Protein AF-A0A7V8QXX0-F1 (afdb_monomer)

Nearest PDB structures (foldseek):
  4j2n-assembly1_A  TM=7.818E-01  e=2.381E-02  Pukovnikvirus pukovnik
  8dgl-assembly1_B  TM=8.361E-01  e=7.772E-02  Mesorhizobium japonicum R7A
  3gpv-assembly1_A  TM=6.550E-01  e=2.536E-01  [Bacillus thuringiensis] serovar konkukian
  5gpe-assembly1_B  TM=7.341E-01  e=1.548E+00  Cupriavidus metallidurans CH34
  5gpe-assembly3_F  TM=6.954E-01  e=1.780E+00  Cupriavidus metallidurans CH34

Secondary structure (DSSP, 8-state):
-----SEE-HHHHHHHTTS-HHHHHHHHHTTSSPPPPTTSS-EEHHHHHHHHHHHTT-S---

Foldseek 3Di:
DDDPDQWDALCVLCVVVVHDSVVSVVCCVVVLAPAADPPDRTDGPVSRVCSVCVVVVNNDDD

Structure (mmCIF, N/CA/C/O backbone):
data_AF-A0A7V8QXX0-F1
#
_entry.id   AF-A0A7V8QXX0-F1
#
loop_
_atom_site.group_PDB
_atom_site.id
_atom_site.type_symbol
_atom_site.label_atom_id
_atom_site.label_alt_id
_atom_site.label_comp_id
_atom_site.label_asym_id
_atom_site.label_entity_id
_atom_site.label_seq_id
_atom_site.pdbx_PDB_ins_code
_atom_site.Cartn_x
_atom_site.Cartn_y
_atom_site.Cartn_z
_atom_site.occupancy
_atom_site.B_iso_or_equiv
_atom_site.auth_seq_id
_atom_site.auth_comp_id
_atom_site.auth_asym_id
_atom_site.auth_atom_id
_atom_site.pdbx_PDB_model_num
ATOM 1 N N . MET A 1 1 ? -15.695 -5.549 21.533 1.00 57.00 1 MET A N 1
ATOM 2 C CA . MET A 1 1 ? -14.440 -5.680 20.761 1.00 57.00 1 MET A CA 1
ATOM 3 C C . MET A 1 1 ? -14.767 -5.388 19.306 1.00 57.00 1 MET A C 1
ATOM 5 O O . MET A 1 1 ? -15.519 -6.148 18.711 1.00 57.00 1 MET A O 1
ATOM 9 N N . THR A 1 2 ? -14.331 -4.255 18.761 1.00 67.31 2 THR A N 1
ATOM 10 C CA . THR A 1 2 ? -14.602 -3.887 17.363 1.00 67.31 2 THR A CA 1
ATOM 11 C C . THR A 1 2 ? -13.508 -4.473 16.478 1.00 67.31 2 THR A C 1
ATOM 13 O O . THR A 1 2 ? -12.333 -4.165 16.644 1.00 67.31 2 THR A O 1
ATOM 16 N N . ILE A 1 3 ? -13.878 -5.359 15.554 1.00 75.19 3 ILE A N 1
ATOM 17 C CA . ILE A 1 3 ? -12.939 -5.877 14.556 1.00 75.19 3 ILE A CA 1
ATOM 18 C C . ILE A 1 3 ? -12.760 -4.760 13.521 1.00 75.19 3 ILE A C 1
ATOM 20 O O . ILE A 1 3 ? -13.747 -4.386 12.880 1.00 75.19 3 ILE A O 1
ATOM 24 N N . PRO A 1 4 ? -11.557 -4.180 13.363 1.00 77.56 4 PRO A N 1
ATOM 25 C CA . PRO A 1 4 ? -11.363 -3.111 12.398 1.00 77.56 4 PRO A CA 1
ATOM 26 C C . PRO A 1 4 ? -11.626 -3.642 10.982 1.00 77.56 4 PRO A C 1
ATOM 28 O O . PRO A 1 4 ? -11.269 -4.786 10.680 1.00 77.56 4 PRO A O 1
ATOM 31 N N . PRO A 1 5 ? -12.214 -2.829 10.087 1.00 86.69 5 PRO A N 1
ATOM 32 C CA . PRO A 1 5 ? -12.504 -3.257 8.727 1.00 86.69 5 PRO A CA 1
ATOM 33 C C . PRO A 1 5 ? -11.226 -3.747 8.036 1.00 86.69 5 PRO A C 1
ATOM 35 O O . PRO A 1 5 ? -10.1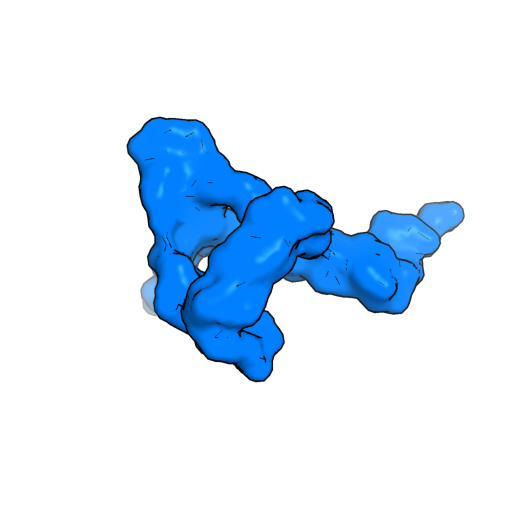46 -3.164 8.180 1.00 86.69 5 PRO A O 1
ATOM 38 N N . ARG A 1 6 ? -11.344 -4.863 7.308 1.00 91.19 6 ARG A N 1
ATOM 39 C CA . ARG A 1 6 ? -10.217 -5.506 6.614 1.00 91.19 6 ARG A CA 1
ATOM 40 C C . ARG A 1 6 ? -9.728 -4.682 5.423 1.00 91.19 6 ARG A C 1
ATOM 42 O O . ARG A 1 6 ? -8.525 -4.607 5.185 1.00 91.19 6 ARG A O 1
ATOM 49 N N . LEU A 1 7 ? -10.671 -4.072 4.707 1.00 95.56 7 LEU A N 1
ATOM 50 C CA . LEU A 1 7 ? -10.414 -3.239 3.541 1.00 95.56 7 LEU A CA 1
ATOM 51 C C . LEU A 1 7 ? -10.174 -1.787 3.953 1.00 95.56 7 LEU A C 1
ATOM 53 O O . LEU A 1 7 ? -11.017 -1.199 4.630 1.00 95.56 7 LEU A O 1
ATOM 57 N N . ILE A 1 8 ? -9.076 -1.213 3.474 1.00 96.31 8 ILE A N 1
ATOM 58 C CA . ILE A 1 8 ? -8.643 0.155 3.772 1.00 96.31 8 ILE A CA 1
ATOM 59 C C . ILE A 1 8 ? -8.486 0.982 2.493 1.00 96.31 8 ILE A C 1
ATOM 61 O O . ILE A 1 8 ? -8.276 0.446 1.402 1.00 96.31 8 ILE A O 1
ATOM 65 N N . GLY A 1 9 ? -8.643 2.296 2.605 1.00 96.06 9 GLY A N 1
ATOM 66 C CA . GLY A 1 9 ? -8.433 3.242 1.516 1.00 96.06 9 GLY A CA 1
ATOM 67 C C . GLY A 1 9 ? -6.954 3.549 1.273 1.00 96.06 9 GLY A C 1
ATOM 68 O O . GLY A 1 9 ? -6.067 3.131 2.011 1.00 96.06 9 GLY A O 1
ATOM 69 N N . ARG A 1 10 ? -6.682 4.345 0.233 1.00 96.44 10 ARG A N 1
ATOM 70 C CA . ARG A 1 10 ? -5.313 4.689 -0.191 1.00 96.44 10 ARG A CA 1
ATOM 71 C C . ARG A 1 10 ? -4.486 5.371 0.904 1.00 96.44 10 ARG A C 1
ATOM 73 O O . ARG A 1 10 ? -3.307 5.075 1.044 1.00 96.44 10 ARG A O 1
ATOM 80 N N . LYS A 1 11 ? -5.089 6.316 1.636 1.00 96.81 11 LYS A N 1
ATOM 81 C CA . LYS A 1 11 ? -4.399 7.073 2.693 1.00 96.81 11 LYS A CA 1
ATOM 82 C C . LYS A 1 11 ? -3.995 6.145 3.839 1.00 96.81 11 LYS A C 1
ATOM 84 O O . LYS A 1 11 ? -2.827 6.104 4.188 1.00 96.81 11 LYS A O 1
ATOM 89 N N . GLU A 1 12 ? -4.944 5.347 4.318 1.00 96.56 12 GLU A N 1
ATOM 90 C CA . GLU A 1 12 ? -4.731 4.362 5.382 1.00 96.56 12 GLU A CA 1
ATOM 91 C C . GLU A 1 12 ? -3.702 3.297 4.974 1.00 96.56 12 GLU A C 1
ATOM 93 O O . GLU A 1 12 ? -2.876 2.900 5.783 1.00 96.56 12 GLU A O 1
ATOM 98 N N . ALA A 1 13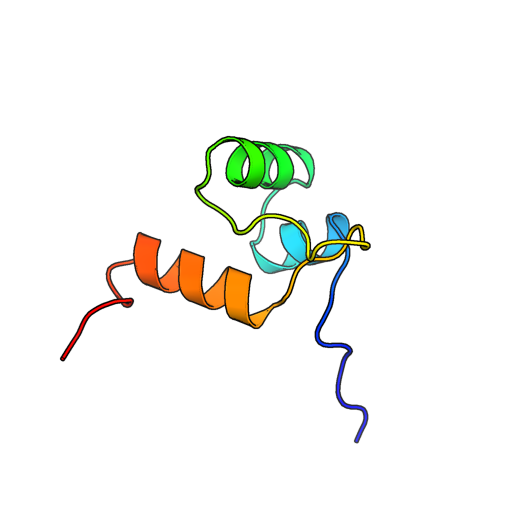 ? -3.711 2.847 3.713 1.00 96.62 13 ALA A N 1
ATOM 99 C CA . ALA A 1 13 ? -2.735 1.875 3.217 1.00 96.62 13 ALA A CA 1
ATOM 100 C C . ALA A 1 13 ? -1.311 2.446 3.159 1.00 96.62 13 ALA A C 1
ATOM 102 O O . ALA A 1 13 ? -0.349 1.757 3.496 1.00 96.62 13 ALA A O 1
ATOM 103 N N . ALA A 1 14 ? -1.178 3.715 2.774 1.00 97.38 14 ALA A N 1
ATOM 104 C CA . ALA A 1 14 ? 0.100 4.414 2.783 1.00 97.38 14 ALA A CA 1
ATOM 105 C C . ALA A 1 14 ? 0.615 4.646 4.212 1.00 97.38 14 ALA A C 1
ATOM 107 O O . ALA A 1 14 ? 1.783 4.384 4.484 1.00 97.38 14 ALA A O 1
ATOM 108 N N . GLU A 1 15 ? -0.268 5.058 5.128 1.00 97.31 15 GLU A N 1
ATOM 109 C CA . GLU A 1 15 ? 0.033 5.188 6.560 1.00 97.31 15 GLU A CA 1
ATOM 110 C C . GLU A 1 15 ? 0.461 3.849 7.167 1.00 97.31 15 GLU A C 1
ATOM 112 O O . GLU A 1 15 ? 1.464 3.795 7.874 1.00 97.31 15 GLU A O 1
ATOM 117 N N . TYR A 1 16 ? -0.231 2.757 6.827 1.00 96.00 16 TYR A N 1
ATOM 118 C CA . TYR A 1 16 ? 0.118 1.405 7.269 1.00 96.00 16 TYR A CA 1
ATOM 119 C C . TYR A 1 16 ? 1.529 0.990 6.827 1.00 96.00 16 TYR A C 1
ATOM 121 O O . TYR A 1 16 ? 2.253 0.351 7.583 1.00 96.00 16 TYR A O 1
ATOM 129 N N . CYS A 1 17 ? 1.944 1.404 5.628 1.00 96.00 17 CYS A N 1
ATOM 130 C CA . CYS A 1 17 ? 3.289 1.157 5.104 1.00 96.00 17 CYS A CA 1
ATOM 131 C C . CYS A 1 17 ? 4.320 2.226 5.523 1.00 96.00 17 CYS A C 1
ATOM 133 O O . CYS A 1 17 ? 5.462 2.158 5.078 1.00 96.00 17 CYS A O 1
ATOM 135 N N . CYS A 1 18 ? 3.935 3.224 6.329 1.00 97.06 18 CYS A N 1
ATOM 136 C CA . CYS A 1 18 ? 4.767 4.367 6.722 1.00 97.06 18 CYS A CA 1
ATOM 137 C C . CYS A 1 18 ? 5.370 5.149 5.529 1.00 97.06 18 CYS A C 1
ATOM 139 O O . CYS A 1 18 ? 6.524 5.575 5.551 1.00 97.06 18 CYS A O 1
ATOM 141 N N . ILE A 1 19 ? 4.592 5.344 4.458 1.00 97.38 19 ILE A N 1
ATOM 142 C CA . ILE A 1 19 ? 5.011 6.085 3.255 1.00 97.38 19 ILE A CA 1
ATOM 143 C C . ILE A 1 19 ? 3.962 7.111 2.821 1.00 97.38 19 ILE A C 1
ATOM 145 O O . ILE A 1 19 ? 2.814 7.103 3.262 1.00 97.38 19 ILE A O 1
ATOM 149 N N . SER A 1 20 ? 4.339 8.007 1.903 1.00 98.19 20 SER A N 1
ATOM 150 C CA . SER A 1 20 ? 3.385 8.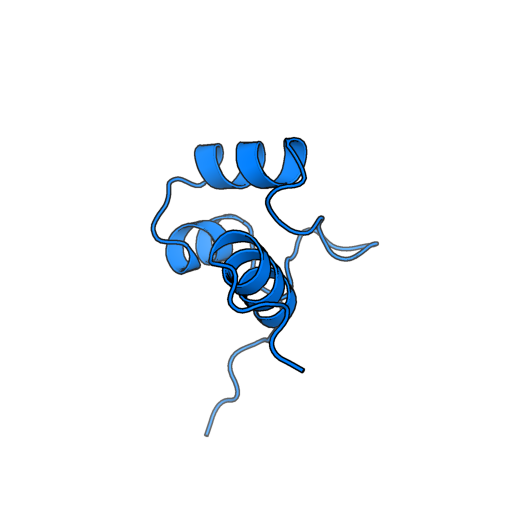966 1.343 1.00 98.19 20 SER A CA 1
ATOM 151 C C . SER A 1 20 ? 2.335 8.274 0.452 1.00 98.19 20 SER A C 1
ATOM 153 O O . SER A 1 20 ? 2.650 7.300 -0.242 1.00 98.19 20 SER A O 1
ATOM 155 N N . PRO A 1 21 ? 1.098 8.803 0.365 1.00 97.69 21 PRO A N 1
ATOM 156 C CA . PRO A 1 21 ? 0.064 8.255 -0.516 1.00 97.69 21 PRO A CA 1
ATOM 157 C C . PRO A 1 21 ? 0.444 8.218 -2.002 1.00 97.69 21 PRO A C 1
ATOM 159 O O . PRO A 1 21 ? -0.102 7.411 -2.753 1.00 97.69 21 PRO A O 1
ATOM 162 N N . THR A 1 22 ? 1.346 9.100 -2.443 1.00 98.00 22 THR A N 1
ATOM 163 C CA . THR A 1 22 ? 1.889 9.103 -3.812 1.00 98.00 22 THR A CA 1
ATOM 164 C C . THR A 1 22 ? 2.886 7.964 -4.009 1.00 98.00 22 THR A C 1
ATOM 166 O O . THR A 1 22 ? 2.812 7.262 -5.015 1.00 98.00 22 THR A O 1
ATOM 169 N N . CYS A 1 23 ? 3.767 7.728 -3.030 1.00 97.94 23 CYS A N 1
ATOM 170 C CA . CYS A 1 23 ? 4.699 6.600 -3.054 1.00 97.94 23 CYS A CA 1
ATOM 171 C C . CYS A 1 23 ? 3.942 5.264 -3.067 1.00 97.94 23 CYS A C 1
ATOM 173 O 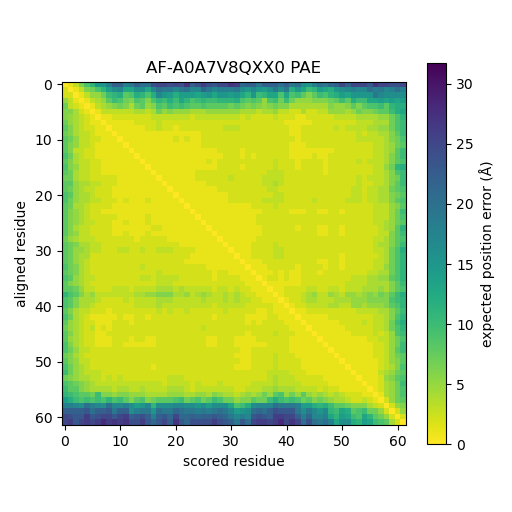O . CYS A 1 23 ? 4.246 4.391 -3.877 1.00 97.94 23 CYS A O 1
ATOM 175 N N . PHE A 1 24 ? 2.878 5.148 -2.265 1.00 97.88 24 PHE A N 1
ATOM 176 C CA . PHE A 1 24 ? 2.019 3.964 -2.270 1.00 97.88 24 PHE A CA 1
ATOM 177 C C . PHE A 1 24 ? 1.371 3.722 -3.644 1.00 97.88 24 PHE A C 1
ATOM 179 O O . PHE A 1 24 ? 1.440 2.613 -4.169 1.00 97.88 24 PHE A O 1
ATOM 186 N N . SER A 1 25 ? 0.817 4.759 -4.287 1.00 97.12 25 SER A N 1
ATOM 187 C CA . SER A 1 25 ? 0.297 4.635 -5.660 1.00 97.12 25 SER A CA 1
ATOM 188 C C . SER A 1 25 ? 1.366 4.170 -6.655 1.00 97.12 25 SER A C 1
ATOM 190 O O . SER A 1 25 ? 1.083 3.332 -7.508 1.00 97.12 25 SER A O 1
ATOM 192 N N . MET A 1 26 ? 2.597 4.677 -6.537 1.00 98.12 26 MET A N 1
ATOM 193 C CA . MET A 1 26 ? 3.718 4.255 -7.380 1.00 98.12 26 MET A CA 1
ATOM 194 C C . MET A 1 26 ? 4.087 2.784 -7.142 1.00 98.12 26 MET A C 1
ATOM 196 O O . MET A 1 26 ? 4.365 2.065 -8.100 1.00 98.12 26 MET A O 1
ATOM 200 N N . TRP A 1 27 ? 4.062 2.310 -5.893 1.00 97.38 27 TRP A N 1
ATOM 201 C CA . TRP A 1 27 ? 4.305 0.902 -5.563 1.00 97.38 27 TRP A CA 1
ATOM 202 C C . TRP A 1 27 ? 3.245 -0.017 -6.164 1.00 97.38 27 TRP A C 1
ATOM 204 O O . TRP A 1 27 ? 3.600 -1.059 -6.712 1.00 97.38 27 TRP A O 1
ATOM 214 N N . VAL A 1 28 ? 1.971 0.381 -6.114 1.00 97.44 28 VAL A N 1
ATOM 215 C CA . VAL A 1 28 ? 0.874 -0.359 -6.757 1.00 97.44 28 VAL A CA 1
ATOM 216 C C . VAL A 1 28 ? 1.064 -0.390 -8.277 1.00 97.44 28 VAL A C 1
ATOM 218 O O . VAL A 1 28 ? 1.010 -1.462 -8.872 1.00 97.44 28 VAL A O 1
ATOM 221 N N . ALA A 1 29 ? 1.357 0.754 -8.905 1.00 97.12 29 ALA A N 1
ATOM 222 C CA . ALA A 1 29 ? 1.595 0.839 -10.351 1.00 97.12 29 ALA A CA 1
ATOM 223 C C . ALA A 1 29 ? 2.829 0.039 -10.806 1.00 97.12 29 ALA A C 1
ATOM 225 O O . ALA A 1 29 ? 2.856 -0.494 -11.907 1.00 97.12 29 ALA A O 1
ATOM 226 N N . SER A 1 30 ? 3.841 -0.067 -9.942 1.00 97.00 30 SER A N 1
ATOM 227 C CA . SER A 1 30 ? 5.063 -0.843 -10.181 1.00 97.00 30 SER A CA 1
ATOM 228 C C . SER A 1 30 ? 4.948 -2.307 -9.737 1.00 97.00 30 SER A C 1
ATOM 230 O O . SER A 1 30 ? 5.972 -2.975 -9.618 1.00 97.00 30 SER A O 1
ATOM 232 N N . HIS A 1 31 ? 3.743 -2.788 -9.412 1.00 95.12 31 HIS A N 1
ATOM 233 C CA . HIS A 1 31 ? 3.465 -4.153 -8.941 1.00 95.12 31 HIS A CA 1
ATOM 234 C C . HIS A 1 31 ? 4.205 -4.595 -7.660 1.00 95.12 31 HIS A C 1
ATOM 236 O O . HIS A 1 31 ? 4.212 -5.779 -7.327 1.00 95.12 31 HIS A O 1
ATOM 242 N N . LYS A 1 32 ? 4.782 -3.655 -6.899 1.00 95.44 32 LYS A N 1
ATOM 243 C CA . LYS A 1 32 ? 5.374 -3.920 -5.574 1.00 95.44 32 LYS A CA 1
ATOM 244 C C . LYS A 1 32 ? 4.303 -4.118 -4.499 1.00 95.44 32 LYS A C 1
ATOM 246 O O . LYS A 1 32 ? 4.530 -4.820 -3.525 1.00 95.44 32 LYS A O 1
ATOM 251 N N . MET A 1 33 ? 3.140 -3.496 -4.678 1.00 96.50 33 MET A N 1
ATOM 252 C CA . MET A 1 33 ? 1.975 -3.622 -3.797 1.00 96.50 33 MET A CA 1
ATOM 253 C C . MET A 1 33 ? 0.786 -4.221 -4.547 1.00 96.50 33 MET A C 1
ATOM 255 O O . MET A 1 33 ? 0.736 -4.123 -5.777 1.00 96.50 33 MET A O 1
ATOM 259 N N . PRO A 1 34 ? -0.181 -4.842 -3.843 1.00 96.31 34 PRO A N 1
ATOM 260 C CA . PRO A 1 34 ? -1.329 -5.444 -4.504 1.00 96.31 34 PRO A CA 1
ATOM 261 C C . PRO A 1 34 ? -2.207 -4.375 -5.182 1.00 96.31 34 PRO A C 1
ATOM 263 O O . PRO A 1 34 ? -2.294 -3.239 -4.696 1.00 96.31 34 PRO A O 1
ATOM 266 N N . PRO A 1 35 ? -2.901 -4.720 -6.283 1.00 96.50 35 PRO A N 1
ATOM 267 C CA . PRO A 1 35 ? -3.917 -3.848 -6.856 1.00 96.50 35 PRO A CA 1
ATOM 268 C C . PRO A 1 35 ? -5.115 -3.706 -5.906 1.00 96.50 35 PRO A C 1
ATOM 270 O O . PRO A 1 35 ? -5.283 -4.467 -4.950 1.00 96.50 35 PRO A O 1
ATOM 273 N N . THR A 1 36 ? -5.978 -2.729 -6.181 1.00 96.75 36 THR A N 1
ATOM 274 C CA . THR A 1 36 ? -7.265 -2.604 -5.486 1.00 96.75 36 THR A CA 1
ATOM 275 C C . THR A 1 36 ? -8.133 -3.835 -5.719 1.00 96.75 36 THR A C 1
ATOM 277 O O . THR A 1 36 ? -8.116 -4.411 -6.808 1.00 96.75 36 THR A O 1
ATOM 280 N N . ILE A 1 37 ? -8.965 -4.181 -4.736 1.00 95.00 37 ILE A N 1
ATOM 281 C CA . ILE A 1 37 ? -9.953 -5.250 -4.902 1.00 95.00 37 ILE A CA 1
ATOM 282 C C . ILE A 1 37 ? -10.923 -4.873 -6.036 1.00 95.00 37 ILE A C 1
ATOM 284 O O . ILE A 1 37 ? -11.479 -3.766 -5.985 1.00 95.00 37 ILE A O 1
ATOM 288 N N . PRO A 1 38 ? -11.146 -5.753 -7.036 1.00 94.06 38 PRO A N 1
ATOM 289 C CA . PRO A 1 38 ? -12.039 -5.482 -8.160 1.00 94.06 38 PRO A CA 1
ATOM 290 C C . PRO A 1 38 ? -13.419 -4.989 -7.711 1.00 94.06 38 PRO A C 1
ATOM 292 O O . PRO A 1 38 ? -13.988 -5.494 -6.746 1.00 94.06 38 PRO A O 1
ATOM 295 N N . GLY A 1 39 ? -13.943 -3.967 -8.392 1.00 94.31 39 GLY A N 1
ATOM 296 C CA . GLY A 1 39 ? -15.208 -3.317 -8.020 1.00 94.31 39 GLY A CA 1
ATOM 297 C C . GLY A 1 39 ? -15.108 -2.343 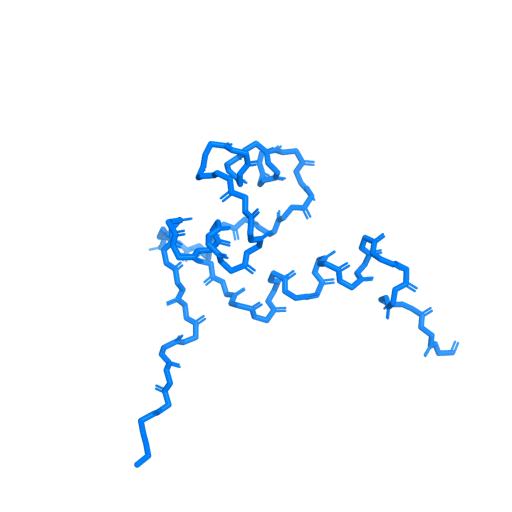-6.838 1.00 94.31 39 GLY A C 1
ATOM 298 O O . GLY A 1 39 ? -16.100 -1.717 -6.476 1.00 94.31 39 GLY A O 1
ATOM 299 N N . THR A 1 40 ? -13.921 -2.160 -6.250 1.00 93.88 40 THR A N 1
ATOM 300 C CA . THR A 1 40 ? -13.691 -1.212 -5.153 1.00 93.88 40 THR A CA 1
ATOM 301 C C . THR A 1 40 ? -12.491 -0.303 -5.428 1.00 93.88 40 THR A C 1
ATOM 303 O O . THR A 1 40 ? -11.729 -0.497 -6.370 1.00 93.88 40 THR A O 1
ATOM 306 N N . ARG A 1 41 ? -12.294 0.690 -4.554 1.00 94.38 41 ARG A N 1
ATOM 307 C CA . ARG A 1 41 ? -11.067 1.501 -4.473 1.00 94.38 41 ARG A CA 1
ATOM 308 C C . ARG A 1 41 ? -10.311 1.241 -3.163 1.00 94.38 41 ARG A C 1
ATOM 310 O O . ARG A 1 41 ? -9.759 2.171 -2.576 1.00 94.38 41 ARG A O 1
ATOM 317 N N . LYS A 1 42 ? -10.384 0.005 -2.655 1.00 96.25 42 LYS A N 1
ATOM 318 C CA . LYS A 1 42 ? -9.818 -0.398 -1.362 1.00 96.25 42 LYS A CA 1
ATOM 319 C C . LYS A 1 42 ? -8.779 -1.506 -1.518 1.00 96.25 42 LYS A C 1
ATOM 321 O O . LYS A 1 42 ? -8.828 -2.288 -2.468 1.00 96.25 42 LYS A O 1
ATOM 326 N N . TRP A 1 43 ? -7.882 -1.579 -0.544 1.00 96.75 43 TRP A N 1
ATOM 327 C CA . TRP A 1 43 ? -6.846 -2.597 -0.417 1.00 96.75 43 TRP A CA 1
ATOM 328 C C . TRP A 1 43 ? -7.109 -3.485 0.787 1.00 96.75 43 TRP A C 1
ATOM 330 O O . TRP A 1 43 ? -7.625 -3.036 1.809 1.00 96.75 43 TRP A O 1
ATOM 340 N N . ASP A 1 44 ? -6.727 -4.747 0.663 1.00 95.69 44 ASP A N 1
ATOM 341 C CA . ASP A 1 44 ? -6.768 -5.701 1.759 1.00 95.69 44 ASP A CA 1
ATOM 342 C C . ASP A 1 44 ? -5.479 -5.620 2.580 1.00 95.69 44 ASP A C 1
ATOM 344 O O . ASP A 1 44 ? -4.393 -5.807 2.030 1.00 95.69 44 ASP A O 1
ATOM 348 N N . LYS A 1 45 ? -5.589 -5.382 3.894 1.00 94.75 45 LYS A N 1
ATOM 349 C CA . LYS A 1 45 ? -4.415 -5.326 4.785 1.00 94.75 45 LYS A CA 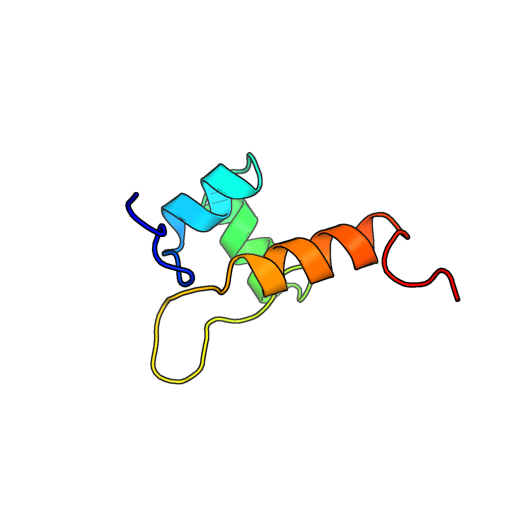1
ATOM 350 C C . LYS A 1 45 ? -3.545 -6.583 4.703 1.00 94.75 45 LYS A C 1
ATOM 352 O O . LYS A 1 45 ? -2.332 -6.467 4.597 1.00 94.75 45 LYS A O 1
ATOM 357 N N . ARG A 1 46 ? -4.153 -7.775 4.633 1.00 94.00 46 ARG A N 1
ATOM 358 C CA . ARG A 1 46 ? -3.392 -9.034 4.557 1.00 94.00 46 ARG A CA 1
ATOM 359 C C . ARG A 1 46 ? -2.656 -9.191 3.230 1.00 94.00 46 ARG A C 1
ATOM 361 O O . ARG A 1 46 ? -1.603 -9.810 3.193 1.00 94.00 46 ARG A O 1
ATOM 368 N N . ALA A 1 47 ? -3.203 -8.650 2.141 1.00 95.12 47 ALA A N 1
ATOM 369 C CA . ALA A 1 47 ? -2.518 -8.668 0.851 1.00 95.12 47 ALA A CA 1
ATOM 370 C C . ALA A 1 47 ? -1.309 -7.721 0.843 1.00 95.12 47 ALA A C 1
ATOM 372 O O . ALA A 1 47 ? -0.291 -8.038 0.231 1.00 95.12 47 ALA A O 1
ATOM 373 N N . ILE A 1 48 ? -1.413 -6.577 1.530 1.00 95.81 48 ILE A N 1
ATOM 374 C CA . ILE A 1 48 ? -0.280 -5.667 1.738 1.00 95.81 48 ILE A CA 1
ATOM 375 C C . ILE A 1 48 ? 0.809 -6.378 2.550 1.00 95.81 48 ILE A C 1
ATOM 377 O O . ILE A 1 48 ? 1.950 -6.419 2.101 1.00 95.81 48 ILE A O 1
ATOM 381 N N . ASP A 1 49 ? 0.454 -7.008 3.675 1.00 94.75 49 ASP A N 1
ATOM 382 C CA . ASP A 1 49 ? 1.405 -7.773 4.498 1.00 94.75 49 ASP A CA 1
ATOM 383 C C . ASP A 1 49 ? 2.083 -8.895 3.705 1.00 94.75 49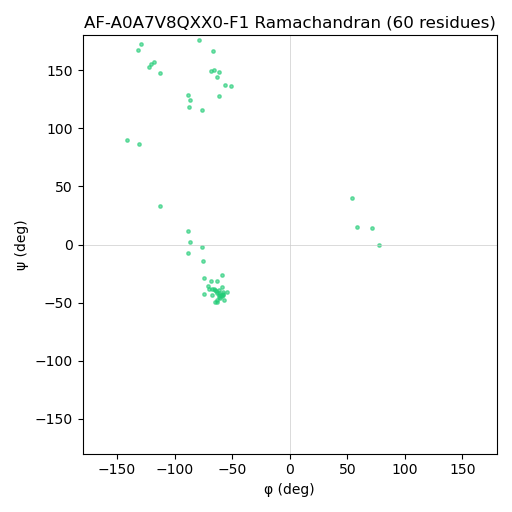 ASP A C 1
ATOM 385 O O . ASP A 1 49 ? 3.295 -9.068 3.791 1.00 94.75 49 ASP A O 1
ATOM 389 N N . ALA A 1 50 ? 1.326 -9.635 2.888 1.00 94.06 50 ALA A N 1
ATOM 390 C CA . ALA A 1 50 ? 1.884 -10.683 2.038 1.00 94.06 50 ALA A CA 1
ATOM 391 C C . ALA A 1 50 ? 2.943 -10.128 1.070 1.00 94.06 50 ALA A C 1
ATOM 393 O O . ALA A 1 50 ? 4.029 -10.694 0.969 1.00 94.06 50 ALA A O 1
ATOM 394 N N . LYS A 1 51 ? 2.677 -8.985 0.420 1.00 95.19 51 LYS A N 1
ATOM 395 C CA . LYS A 1 51 ? 3.664 -8.325 -0.449 1.00 95.19 51 LYS A CA 1
ATOM 396 C C . LYS A 1 51 ? 4.873 -7.797 0.310 1.00 95.19 51 LYS A C 1
ATOM 398 O O . 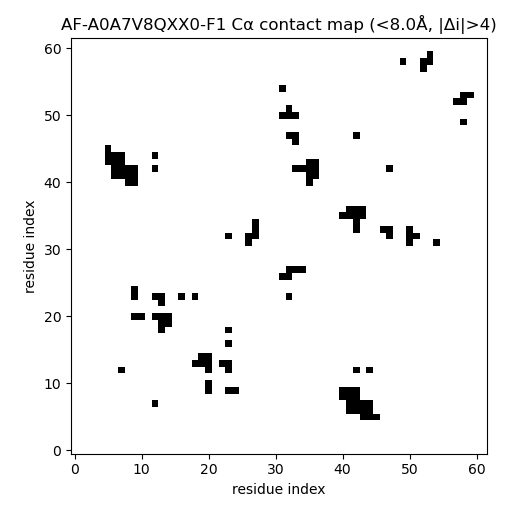LYS A 1 51 ? 5.987 -7.926 -0.186 1.00 95.19 51 LYS A O 1
ATOM 403 N N . LEU A 1 52 ? 4.682 -7.248 1.508 1.00 94.50 52 LEU A N 1
ATOM 404 C CA . LEU A 1 52 ? 5.798 -6.848 2.364 1.00 94.50 52 LEU A CA 1
ATOM 405 C C . LEU A 1 52 ? 6.664 -8.056 2.736 1.00 94.50 52 LEU A C 1
ATOM 407 O O . LEU A 1 52 ? 7.878 -7.991 2.581 1.00 94.50 52 LEU A O 1
ATOM 411 N N . ASN A 1 53 ? 6.054 -9.178 3.122 1.00 93.56 53 ASN A N 1
ATOM 412 C CA . ASN A 1 53 ? 6.772 -10.414 3.427 1.00 93.56 53 ASN A CA 1
ATOM 413 C C . ASN A 1 53 ? 7.540 -10.949 2.212 1.00 93.56 53 ASN A C 1
ATOM 415 O O . ASN A 1 53 ? 8.699 -11.329 2.354 1.00 93.56 53 ASN A O 1
ATOM 419 N N . GLU A 1 54 ? 6.938 -10.952 1.019 1.00 92.62 54 GLU A N 1
ATOM 420 C CA . GLU A 1 54 ? 7.628 -11.311 -0.228 1.00 92.62 54 GLU A CA 1
ATOM 421 C C . GLU A 1 54 ? 8.858 -10.419 -0.467 1.00 92.62 54 GLU A C 1
ATOM 423 O O . GLU A 1 54 ? 9.947 -10.932 -0.716 1.00 92.62 54 GLU A O 1
ATOM 428 N N . ILE A 1 55 ? 8.711 -9.094 -0.335 1.00 91.69 55 ILE A N 1
ATOM 429 C CA . ILE A 1 55 ? 9.806 -8.125 -0.512 1.00 91.69 55 ILE A CA 1
ATOM 430 C C . ILE A 1 55 ? 10.907 -8.323 0.539 1.00 91.69 55 ILE A C 1
ATOM 432 O O . ILE A 1 55 ? 12.089 -8.230 0.217 1.00 91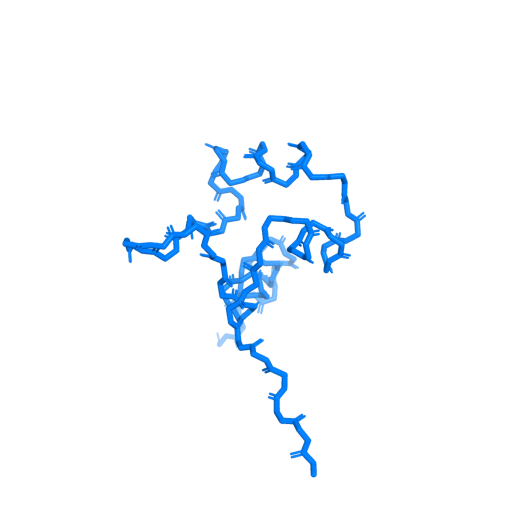.69 55 ILE A O 1
ATOM 436 N N . SER A 1 56 ? 10.534 -8.607 1.787 1.00 90.56 56 SER A N 1
ATOM 437 C CA . SER A 1 56 ? 11.466 -8.855 2.891 1.00 90.56 56 SER A CA 1
ATOM 438 C C . SER A 1 56 ? 12.122 -10.239 2.843 1.00 90.56 56 SER A C 1
ATOM 440 O O . SER A 1 56 ? 12.931 -10.545 3.714 1.00 90.56 56 SER A O 1
ATOM 442 N N . GLY A 1 57 ? 11.777 -11.089 1.869 1.00 87.50 57 GLY A N 1
ATOM 443 C CA . GLY A 1 57 ? 12.267 -12.468 1.804 1.00 87.50 57 GLY A CA 1
ATOM 444 C C . GLY A 1 57 ? 11.674 -13.389 2.879 1.00 87.50 57 GLY A C 1
ATOM 445 O O . GLY A 1 57 ? 12.171 -14.487 3.090 1.00 87.50 57 GLY A O 1
ATOM 446 N N . LEU A 1 58 ? 10.601 -12.961 3.550 1.00 86.44 58 LEU A N 1
ATOM 447 C CA . LEU A 1 58 ? 9.849 -13.737 4.543 1.00 86.44 58 LEU A CA 1
ATOM 448 C C . LEU A 1 58 ? 8.728 -14.578 3.908 1.00 86.44 58 LEU A C 1
ATOM 450 O O . LEU A 1 58 ? 8.081 -15.363 4.594 1.00 86.44 58 LEU A O 1
ATOM 454 N N . GLY A 1 59 ? 8.474 -14.398 2.607 1.00 66.75 59 GLY A N 1
ATOM 455 C CA . GLY A 1 59 ? 7.371 -15.033 1.881 1.00 66.75 59 GLY A CA 1
ATOM 456 C C . GLY A 1 59 ? 7.561 -16.515 1.544 1.00 66.75 59 GLY A C 1
ATOM 457 O O . GLY A 1 59 ? 6.578 -17.165 1.218 1.00 66.75 59 GLY A O 1
ATOM 458 N N . ASN A 1 60 ? 8.779 -17.055 1.651 1.00 61.25 60 ASN A N 1
ATOM 459 C CA . ASN A 1 60 ? 9.088 -18.452 1.336 1.00 61.25 60 ASN A CA 1
ATOM 460 C C . ASN A 1 60 ? 10.098 -19.012 2.344 1.00 61.25 60 ASN A C 1
ATOM 462 O O . ASN A 1 60 ? 11.296 -18.947 2.105 1.00 61.25 60 ASN A O 1
ATOM 466 N N . ASN A 1 61 ? 9.619 -19.591 3.442 1.00 54.34 61 ASN A N 1
ATOM 467 C CA . ASN A 1 61 ? 10.388 -20.572 4.206 1.00 54.34 61 ASN A CA 1
ATOM 468 C C . ASN A 1 61 ? 9.475 -21.781 4.442 1.00 54.34 61 ASN A C 1
ATOM 470 O O . ASN A 1 61 ? 8.755 -21.837 5.438 1.00 54.34 61 ASN A O 1
ATOM 474 N N . ASN A 1 62 ? 9.470 -22.693 3.470 1.00 48.81 62 ASN A N 1
ATOM 475 C CA . ASN A 1 62 ? 9.071 -24.087 3.643 1.00 48.81 62 ASN A CA 1
ATOM 476 C C . ASN A 1 62 ? 10.308 -24.953 3.443 1.00 48.81 62 ASN A C 1
ATOM 478 O O . ASN A 1 62 ? 10.968 -24.744 2.400 1.00 48.81 62 ASN A O 1
#

Solvent-accessible surface area (backbone atoms only — not comparable to full-atom values): 3723 Å² total; per-residue (Å²): 137,86,80,74,74,62,62,36,44,63,61,56,51,9,56,74,68,73,47,52,54,65,57,41,52,50,32,33,76,68,66,61,33,64,69,57,44,86,100,53,80,30,36,50,55,68,53,45,50,50,35,50,29,47,74,72,63,65,62,72,85,129

Mean predicted aligned error: 4.42 Å

Sequence (62 aa):
MTIPPRLIGRKEAAEYCCISPTCFSMWVASHKMPPTIPGTRKWDKRAIDAKLNEISGLGNNN

Radius of gyration: 12.05 Å; Cα contacts (8 Å, |Δi|>4): 64; chains: 1; bounding box: 28×33×31 Å

pLDDT: mean 91.18, std 11.44, range [48.81, 98.19]